Protein AF-A0A0F2Q473-F1 (afdb_monomer_lite)

Radius of gyration: 21.27 Å; chains: 1; bounding box: 41×60×49 Å

pLDDT: mean 86.54, std 8.72, range [54.06, 96.62]

Structure (mmCIF, N/CA/C/O backbone):
data_AF-A0A0F2Q473-F1
#
_entry.id   AF-A0A0F2Q473-F1
#
loop_
_atom_site.group_PDB
_atom_site.id
_atom_site.type_symbol
_atom_site.label_atom_id
_atom_site.label_alt_id
_atom_site.label_comp_id
_atom_site.label_asym_id
_atom_site.label_entity_id
_atom_site.label_seq_id
_atom_site.pdbx_PDB_ins_code
_atom_site.Cartn_x
_atom_site.Cartn_y
_atom_site.Cartn_z
_atom_site.occupancy
_atom_site.B_iso_or_equiv
_atom_site.auth_seq_id
_atom_site.auth_comp_id
_atom_site.auth_asym_id
_atom_site.auth_atom_id
_atom_site.pdbx_PDB_model_num
ATOM 1 N N . MET A 1 1 ? -0.602 38.2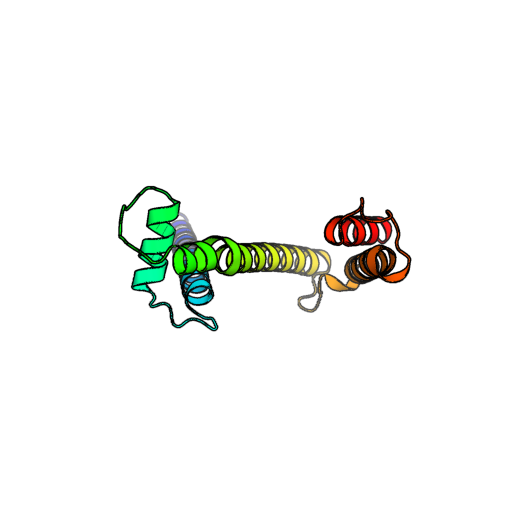31 -24.081 1.00 54.06 1 MET A N 1
ATOM 2 C CA . MET A 1 1 ? -1.476 37.081 -24.407 1.00 54.06 1 MET A CA 1
ATOM 3 C C . MET A 1 1 ? -1.040 35.792 -23.683 1.00 54.06 1 MET A C 1
ATOM 5 O O . MET A 1 1 ? -1.442 34.723 -24.093 1.00 54.06 1 MET A O 1
ATOM 9 N N . THR A 1 2 ? -0.266 35.878 -22.588 1.00 61.22 2 THR A N 1
ATOM 10 C CA . THR A 1 2 ? 0.456 34.746 -21.957 1.00 61.22 2 THR A CA 1
ATOM 11 C C . THR A 1 2 ? 0.042 34.441 -20.508 1.00 61.22 2 THR A C 1
ATOM 13 O O . THR A 1 2 ? 0.282 33.344 -20.010 1.00 61.22 2 THR A O 1
ATOM 16 N N . THR A 1 3 ? -0.607 35.377 -19.813 1.00 61.34 3 THR A N 1
ATOM 17 C CA . THR A 1 3 ? -1.014 35.205 -18.406 1.00 61.34 3 THR A CA 1
ATOM 18 C C . THR A 1 3 ? -2.289 34.368 -18.266 1.00 61.34 3 THR A C 1
ATOM 20 O O . THR A 1 3 ? -2.335 33.462 -17.443 1.00 61.34 3 THR A O 1
ATOM 23 N N . ALA A 1 4 ? -3.280 34.580 -19.139 1.00 61.81 4 ALA A N 1
ATOM 24 C CA . ALA A 1 4 ? -4.577 33.899 -19.073 1.00 61.81 4 ALA A CA 1
ATOM 25 C C . ALA A 1 4 ? -4.533 32.391 -19.423 1.00 61.81 4 ALA A C 1
ATOM 27 O O . ALA A 1 4 ? -5.317 31.613 -18.882 1.00 61.81 4 ALA A O 1
ATOM 28 N N . GLU A 1 5 ? -3.622 31.948 -20.301 1.00 66.19 5 GLU A N 1
ATOM 29 C CA . GLU A 1 5 ? -3.419 30.511 -20.578 1.00 66.19 5 GLU A CA 1
ATOM 30 C C . GLU A 1 5 ? -2.694 29.800 -19.430 1.00 66.19 5 GLU A C 1
ATOM 32 O O . GLU A 1 5 ? -3.065 28.686 -19.057 1.00 66.19 5 GLU A O 1
ATOM 37 N N . THR A 1 6 ? -1.712 30.471 -18.821 1.00 69.25 6 THR A N 1
ATOM 38 C CA . THR A 1 6 ? -0.968 29.951 -17.665 1.00 69.25 6 THR A CA 1
ATOM 39 C C . THR A 1 6 ? -1.883 29.782 -16.445 1.00 69.25 6 THR A C 1
ATOM 41 O O . THR A 1 6 ? -1.812 28.764 -15.750 1.00 69.25 6 THR A O 1
ATOM 44 N N . GLU A 1 7 ? -2.803 30.727 -16.214 1.00 73.31 7 GLU A N 1
ATOM 45 C CA . GLU A 1 7 ? -3.813 30.624 -15.151 1.00 73.31 7 GLU A CA 1
ATOM 46 C C . GLU A 1 7 ? -4.809 29.481 -15.397 1.00 73.31 7 GLU A C 1
ATOM 48 O O . GLU A 1 7 ? -5.119 28.7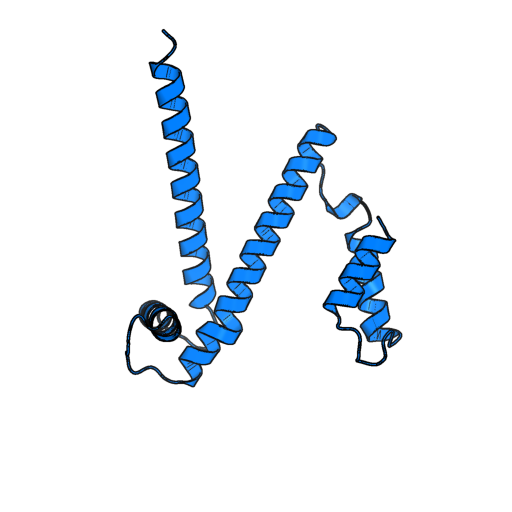30 -14.470 1.00 73.31 7 GLU A O 1
ATOM 53 N N . ARG A 1 8 ? -5.249 29.270 -16.647 1.00 75.31 8 ARG A N 1
ATOM 54 C CA . ARG A 1 8 ? -6.125 28.139 -17.011 1.00 75.31 8 ARG A CA 1
ATOM 55 C C . ARG A 1 8 ? -5.465 26.779 -16.773 1.00 75.31 8 ARG A C 1
ATOM 57 O O . ARG A 1 8 ? -6.116 25.881 -16.239 1.00 75.31 8 ARG A O 1
ATOM 64 N N . GLY A 1 9 ? -4.192 26.628 -17.141 1.00 79.88 9 GLY A N 1
ATOM 65 C CA . GLY A 1 9 ? -3.441 25.387 -16.920 1.00 79.88 9 GLY A CA 1
ATOM 66 C C . GLY A 1 9 ? -3.213 25.091 -15.435 1.00 79.88 9 GLY A C 1
ATOM 67 O O . GLY A 1 9 ? -3.433 23.968 -14.980 1.00 79.88 9 GLY A O 1
ATOM 68 N N . THR A 1 10 ? -2.852 26.117 -14.662 1.00 86.31 10 THR A N 1
ATOM 69 C CA . THR A 1 10 ? -2.632 25.999 -13.210 1.00 86.31 10 THR A CA 1
ATOM 70 C C . THR A 1 10 ? -3.922 25.629 -12.477 1.00 86.31 10 THR A C 1
ATOM 72 O O . THR A 1 10 ? -3.910 24.750 -11.615 1.00 86.31 10 THR A O 1
ATOM 75 N N . PHE A 1 11 ? -5.051 26.234 -12.858 1.00 87.25 11 PHE A N 1
ATOM 76 C CA . PHE A 1 11 ? -6.356 25.915 -12.279 1.00 87.25 11 PHE A CA 1
ATOM 77 C C . PHE A 1 11 ? -6.789 24.472 -12.581 1.00 87.25 11 PHE A C 1
ATOM 79 O O . PHE A 1 11 ? -7.250 23.766 -11.684 1.00 87.25 11 PHE A O 1
ATOM 86 N N . GLY A 1 12 ? -6.586 24.000 -13.817 1.00 91.50 12 GLY A N 1
ATOM 87 C CA . GLY A 1 12 ? -6.890 22.618 -14.202 1.00 91.50 12 GLY A CA 1
ATOM 88 C C . GLY A 1 12 ? -6.063 21.585 -13.431 1.00 91.50 12 GLY A C 1
ATOM 89 O O . GLY A 1 12 ? -6.608 20.593 -12.945 1.00 91.50 12 GLY A O 1
ATOM 90 N N . LEU A 1 13 ? -4.764 21.843 -13.255 1.00 91.38 13 LEU A N 1
ATOM 91 C CA . LEU A 1 13 ? -3.885 20.979 -12.467 1.00 91.38 13 LEU A CA 1
ATOM 92 C C . LEU A 1 13 ? -4.282 20.964 -10.985 1.00 91.38 13 LEU A C 1
ATOM 94 O O . LEU A 1 13 ? -4.388 19.891 -10.393 1.00 91.38 13 LEU A O 1
ATOM 98 N N . ALA A 1 14 ? -4.534 22.133 -10.391 1.00 92.62 14 ALA A N 1
ATOM 99 C CA . ALA A 1 14 ? -4.960 22.232 -8.998 1.00 92.62 14 ALA A CA 1
ATOM 100 C C . ALA A 1 14 ? -6.271 21.468 -8.755 1.00 92.62 14 ALA A C 1
ATOM 102 O O . ALA A 1 14 ? -6.387 20.736 -7.770 1.00 92.62 14 ALA A O 1
ATOM 103 N N . LEU A 1 15 ? -7.231 21.575 -9.676 1.00 95.31 15 LEU A N 1
ATOM 104 C CA . LEU A 1 15 ? -8.491 20.837 -9.615 1.00 95.31 15 LEU A CA 1
ATOM 105 C C . LEU A 1 15 ? -8.275 19.317 -9.702 1.00 95.31 15 LEU A C 1
ATOM 107 O O . LEU A 1 15 ? -8.833 18.583 -8.889 1.00 95.31 15 LEU A O 1
ATOM 111 N N . LEU A 1 16 ? -7.431 18.846 -10.627 1.00 95.50 16 LEU A N 1
ATOM 112 C CA . LEU A 1 16 ? -7.089 17.424 -10.763 1.00 95.50 16 LEU A CA 1
ATOM 113 C C . LEU A 1 16 ? -6.404 16.862 -9.513 1.00 95.50 16 LEU A C 1
ATOM 115 O O . LEU A 1 16 ? -6.782 15.792 -9.038 1.00 95.50 16 LEU A O 1
ATOM 119 N N . LEU A 1 17 ? -5.428 17.585 -8.957 1.00 94.50 17 LEU A N 1
ATOM 120 C CA . LEU A 1 17 ? -4.725 17.174 -7.738 1.00 94.50 17 LEU A CA 1
ATOM 121 C C . LEU A 1 17 ? -5.672 17.126 -6.538 1.00 94.50 17 LEU A C 1
ATOM 123 O O . LEU A 1 17 ? -5.653 16.166 -5.769 1.00 94.50 17 LEU A O 1
ATOM 127 N N . THR A 1 18 ? -6.534 18.133 -6.407 1.00 95.19 18 THR A N 1
ATOM 128 C CA . THR A 1 18 ? -7.525 18.192 -5.327 1.00 95.19 18 THR A CA 1
ATOM 129 C C . THR A 1 18 ? -8.512 17.034 -5.447 1.00 95.19 18 THR A C 1
ATOM 131 O O . THR A 1 18 ? -8.756 16.329 -4.471 1.00 95.19 18 THR A O 1
ATOM 134 N N . PHE A 1 19 ? -9.027 16.777 -6.652 1.00 96.62 19 PHE A N 1
ATOM 135 C CA . PHE A 1 19 ? -9.909 15.644 -6.917 1.00 96.62 19 PHE A CA 1
ATOM 136 C C . PHE A 1 19 ? -9.229 14.302 -6.614 1.00 96.62 19 PHE A C 1
ATOM 138 O O . PHE A 1 19 ? -9.826 13.458 -5.950 1.00 96.62 19 PHE A O 1
ATOM 145 N N . GLY A 1 20 ? -7.974 14.117 -7.032 1.00 95.06 20 GLY A N 1
ATOM 146 C CA . GLY A 1 20 ? -7.202 12.905 -6.753 1.00 95.06 20 GLY A CA 1
ATOM 147 C C . GLY A 1 20 ? -6.992 12.662 -5.257 1.00 95.06 20 GLY A C 1
ATOM 148 O O . GLY A 1 20 ? -7.193 11.544 -4.785 1.00 95.06 20 GLY A O 1
ATOM 149 N N . LEU A 1 21 ? -6.660 13.705 -4.491 1.00 95.06 21 LEU A N 1
ATOM 150 C CA . LEU A 1 21 ? -6.515 13.613 -3.034 1.00 95.06 21 LEU A CA 1
ATOM 151 C C . LEU A 1 21 ? -7.841 13.280 -2.341 1.00 95.06 21 LEU A C 1
ATOM 153 O O . LEU A 1 21 ? -7.867 12.428 -1.452 1.00 95.06 21 LEU A O 1
ATOM 157 N N . VAL A 1 22 ? -8.943 13.903 -2.766 1.00 95.31 22 VAL A N 1
ATOM 158 C CA . VAL A 1 22 ? -10.284 13.608 -2.235 1.00 95.31 22 VAL A CA 1
ATOM 159 C C . VAL A 1 22 ? -10.692 12.171 -2.563 1.00 95.31 22 VAL A C 1
ATOM 161 O O . VAL A 1 22 ? -11.162 11.454 -1.680 1.00 95.31 22 VAL A O 1
ATOM 164 N N . ALA A 1 23 ? -10.468 11.721 -3.798 1.00 95.44 23 ALA A N 1
ATOM 165 C CA . ALA A 1 23 ? -10.755 10.354 -4.218 1.00 95.44 23 ALA A CA 1
ATOM 166 C C . ALA A 1 23 ? -9.919 9.330 -3.433 1.00 95.44 23 ALA A C 1
ATOM 168 O O . ALA A 1 23 ? -10.456 8.311 -3.003 1.00 95.44 23 ALA A O 1
ATOM 169 N N . LEU A 1 24 ? -8.636 9.616 -3.186 1.00 94.25 24 LEU A N 1
ATOM 170 C CA . LEU A 1 24 ? -7.763 8.765 -2.376 1.00 94.25 24 LEU A CA 1
ATOM 171 C C . LEU A 1 24 ? -8.241 8.685 -0.920 1.00 94.25 24 LEU A C 1
ATOM 173 O O . LEU A 1 24 ? -8.347 7.589 -0.370 1.00 94.25 24 LEU A O 1
ATOM 177 N N . ALA A 1 25 ? -8.570 9.822 -0.303 1.00 91.38 25 ALA A N 1
ATOM 178 C CA . ALA A 1 25 ? -9.093 9.861 1.062 1.00 91.38 25 ALA A CA 1
ATOM 179 C C . ALA A 1 25 ? -10.420 9.094 1.183 1.00 91.38 25 ALA A C 1
ATOM 181 O O . ALA A 1 25 ? -10.605 8.310 2.117 1.00 91.38 25 ALA A O 1
ATOM 182 N N . PHE A 1 26 ? -11.317 9.263 0.208 1.00 91.31 26 PHE A N 1
ATOM 183 C CA . PHE A 1 26 ? -12.572 8.522 0.138 1.00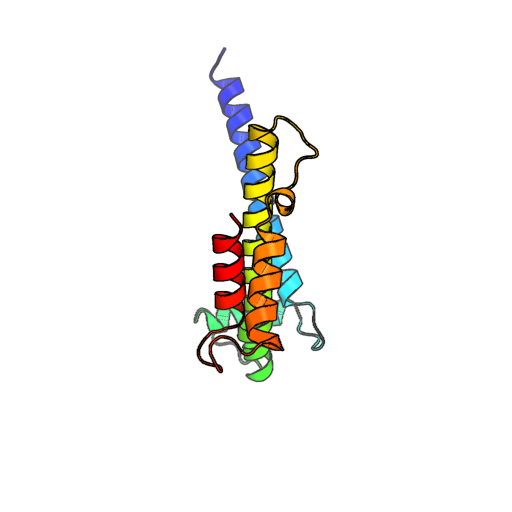 91.31 26 PHE A CA 1
ATOM 184 C C . PHE A 1 26 ? -12.337 7.015 -0.031 1.00 91.31 26 PHE A C 1
ATOM 186 O O . PHE A 1 26 ? -12.935 6.220 0.690 1.00 91.31 26 PHE A O 1
ATOM 193 N N . ALA A 1 27 ? -11.422 6.611 -0.916 1.00 92.50 27 ALA A N 1
ATOM 194 C CA . ALA A 1 27 ? -11.067 5.208 -1.112 1.00 92.50 27 ALA A CA 1
ATOM 195 C C . ALA A 1 27 ? -10.509 4.570 0.171 1.00 92.50 27 ALA A C 1
ATOM 197 O O . ALA A 1 27 ? -10.899 3.454 0.508 1.00 92.50 27 ALA A O 1
ATOM 198 N N . ILE A 1 28 ? -9.661 5.284 0.921 1.00 91.12 28 ILE A N 1
ATOM 199 C CA . ILE A 1 28 ? -9.152 4.820 2.221 1.00 91.12 28 ILE A CA 1
ATOM 200 C C . ILE A 1 28 ? -10.299 4.672 3.228 1.00 91.12 28 ILE A C 1
ATOM 202 O O . ILE A 1 28 ? -10.381 3.644 3.895 1.00 91.12 28 ILE A O 1
ATOM 206 N N . ALA A 1 29 ? -11.207 5.648 3.322 1.00 86.94 29 ALA A N 1
ATOM 207 C CA . ALA A 1 29 ? -12.356 5.586 4.232 1.00 86.94 29 ALA A CA 1
ATOM 208 C C . ALA A 1 29 ? -13.309 4.419 3.909 1.00 86.94 29 ALA A C 1
ATOM 210 O O . ALA A 1 29 ? -13.810 3.741 4.805 1.00 86.94 29 ALA A O 1
ATOM 211 N N . VAL A 1 30 ? -13.539 4.146 2.624 1.00 88.31 30 VAL A N 1
ATOM 212 C CA . VAL A 1 30 ? -14.345 3.000 2.186 1.00 88.31 30 VAL A CA 1
ATOM 213 C C . VAL A 1 30 ? -13.613 1.685 2.465 1.00 88.31 30 VAL A C 1
ATOM 215 O O . VAL A 1 30 ? -14.210 0.756 3.012 1.00 88.31 30 VAL A O 1
ATOM 218 N N . ALA A 1 31 ? -12.313 1.609 2.169 1.00 87.62 31 ALA A N 1
ATOM 219 C CA . ALA A 1 31 ? -11.496 0.428 2.439 1.00 87.62 31 ALA A CA 1
ATOM 220 C C . ALA A 1 31 ? -11.441 0.077 3.936 1.00 87.62 31 ALA A C 1
ATOM 222 O O . ALA A 1 31 ? -11.353 -1.099 4.284 1.00 87.62 31 ALA A O 1
ATOM 223 N N . THR A 1 32 ? -11.524 1.069 4.828 1.00 86.38 32 THR A N 1
ATOM 224 C CA . THR A 1 32 ? -11.570 0.837 6.279 1.00 86.38 32 THR A CA 1
ATOM 225 C C . THR A 1 32 ? -12.957 0.467 6.805 1.00 86.38 32 THR A C 1
ATOM 227 O O . THR A 1 32 ? -13.064 -0.192 7.842 1.00 86.38 32 THR A O 1
ATOM 230 N N . ALA A 1 33 ? -14.028 0.812 6.092 1.00 82.88 33 ALA A N 1
ATOM 231 C CA . ALA A 1 33 ? -15.391 0.427 6.457 1.00 82.88 33 ALA A CA 1
ATOM 232 C C . ALA A 1 33 ? -15.758 -1.002 6.032 1.00 82.88 33 ALA A C 1
ATOM 234 O O . ALA A 1 33 ? -16.493 -1.686 6.746 1.00 82.88 33 ALA A O 1
ATOM 235 N N . ILE A 1 34 ? -15.213 -1.485 4.916 1.00 82.06 34 ILE A N 1
ATOM 236 C CA . ILE A 1 34 ? -15.518 -2.819 4.383 1.00 82.06 34 ILE A CA 1
ATOM 237 C C . ILE A 1 34 ? -14.739 -3.904 5.153 1.00 82.06 34 ILE A C 1
ATOM 239 O O . ILE A 1 34 ? -13.515 -3.854 5.262 1.00 82.06 34 ILE A O 1
ATOM 243 N N . GLY A 1 35 ? -15.439 -4.916 5.674 1.00 75.88 35 GLY A N 1
ATOM 244 C CA . GLY A 1 35 ? -14.848 -6.115 6.282 1.00 75.88 35 GLY A CA 1
AT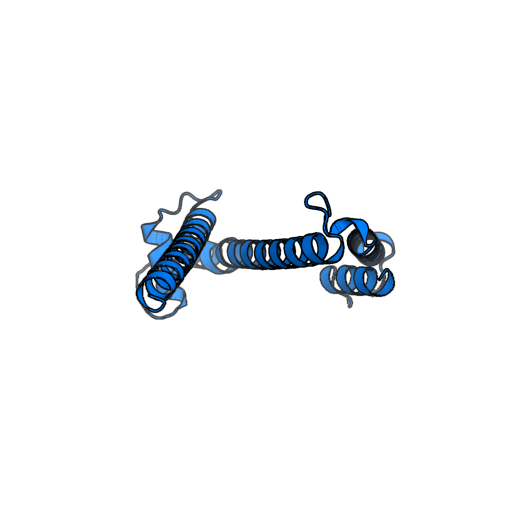OM 245 C C . GLY A 1 35 ? -15.889 -6.999 6.981 1.00 75.88 35 GLY A C 1
ATOM 246 O O . GLY A 1 35 ? -17.064 -6.650 6.995 1.00 75.88 35 GLY A O 1
ATOM 247 N N . ASP A 1 36 ? -15.449 -8.112 7.584 1.00 68.19 36 ASP A N 1
ATOM 248 C CA . ASP A 1 36 ? -16.334 -9.119 8.217 1.00 68.19 36 ASP A CA 1
ATOM 249 C C . ASP A 1 36 ? -17.233 -8.555 9.328 1.00 68.19 36 ASP A C 1
ATOM 251 O O . ASP A 1 36 ? -18.361 -8.997 9.516 1.00 68.19 36 ASP A O 1
ATOM 255 N N . TYR A 1 37 ? -16.749 -7.544 10.052 1.00 70.12 37 TYR A N 1
ATOM 256 C CA . TYR A 1 37 ? -17.565 -6.775 10.987 1.00 70.12 37 TYR A CA 1
ATOM 257 C C . TYR A 1 37 ? -18.214 -5.597 10.259 1.00 70.12 37 TYR A C 1
ATOM 259 O O . TYR A 1 37 ? -17.505 -4.738 9.718 1.00 70.12 37 TYR A O 1
ATOM 267 N N . SER A 1 38 ? -19.547 -5.528 10.283 1.00 68.62 38 SER A N 1
ATOM 268 C CA . SER A 1 38 ? -20.317 -4.403 9.749 1.00 68.62 38 SER A CA 1
ATOM 269 C C . SER A 1 38 ? -20.156 -3.172 10.648 1.00 68.62 38 SER A C 1
ATOM 271 O O . SER A 1 38 ? -20.993 -2.885 11.502 1.00 68.62 38 SER A O 1
ATOM 273 N N . ILE A 1 39 ? -19.049 -2.456 10.476 1.00 75.12 39 ILE A N 1
ATOM 274 C CA . ILE A 1 39 ? -18.764 -1.203 11.176 1.00 75.12 39 ILE A CA 1
ATOM 275 C C . ILE A 1 39 ? -19.246 -0.065 10.273 1.00 75.12 39 ILE A C 1
ATOM 277 O O . ILE A 1 39 ? -18.774 0.084 9.146 1.00 75.12 39 ILE A O 1
ATOM 281 N N . GLY A 1 40 ? -20.207 0.730 10.745 1.00 77.44 40 GLY A N 1
ATOM 282 C CA . GLY A 1 40 ? -20.704 1.881 9.991 1.00 77.44 40 GLY A CA 1
ATOM 283 C C . GLY A 1 40 ? -19.613 2.935 9.765 1.00 77.44 40 GLY A C 1
ATOM 284 O O . GLY A 1 40 ? -18.735 3.117 10.607 1.00 77.44 40 GLY A O 1
ATOM 285 N N . LEU A 1 41 ? -19.693 3.682 8.656 1.00 76.12 41 LEU A N 1
ATOM 286 C CA . LEU A 1 41 ? -18.736 4.755 8.322 1.00 76.12 41 LEU A CA 1
ATOM 287 C C . LEU A 1 41 ? -18.586 5.797 9.445 1.00 76.12 41 LEU A C 1
ATOM 289 O O . LEU A 1 41 ? -17.489 6.298 9.677 1.00 76.12 41 LEU A O 1
ATOM 293 N N . GLY A 1 42 ? -19.668 6.083 10.179 1.00 78.38 42 GLY A N 1
ATOM 294 C CA . GLY A 1 42 ? -19.629 6.963 11.350 1.00 78.38 42 GLY A CA 1
ATOM 295 C C . GLY A 1 42 ? -18.757 6.412 12.481 1.00 78.38 42 GLY A C 1
ATOM 296 O O . GLY A 1 42 ? -17.952 7.144 13.048 1.00 78.38 42 GLY A O 1
ATOM 297 N N . THR A 1 43 ? -18.844 5.110 12.761 1.00 80.06 43 THR A N 1
ATOM 298 C CA . THR A 1 43 ? -18.017 4.442 13.776 1.00 80.06 43 THR A CA 1
ATOM 299 C C . THR A 1 43 ? -16.555 4.362 13.347 1.00 80.06 43 THR A C 1
ATOM 301 O O . THR A 1 43 ? -15.674 4.548 14.177 1.00 80.06 43 THR A O 1
ATOM 304 N N . VAL A 1 44 ? -16.273 4.162 12.053 1.00 79.88 44 VAL A N 1
ATOM 305 C CA . VAL A 1 44 ? -14.900 4.226 11.518 1.00 79.88 44 VAL A CA 1
ATOM 306 C C . VAL A 1 44 ? -14.305 5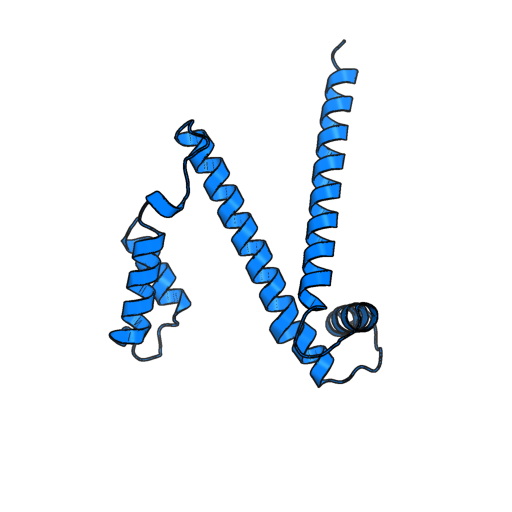.617 11.714 1.00 79.88 44 VAL A C 1
ATOM 308 O O . VAL A 1 44 ? -13.179 5.730 12.193 1.00 79.88 44 VAL A O 1
ATOM 311 N N . PHE A 1 45 ? -15.060 6.672 11.392 1.00 82.31 45 PHE A N 1
ATOM 312 C CA . PHE A 1 45 ? -14.614 8.048 11.608 1.00 82.31 45 PHE A CA 1
ATOM 313 C C . PHE A 1 45 ? -14.300 8.295 13.086 1.00 82.31 45 PHE A C 1
ATOM 315 O O . PHE A 1 45 ? -13.196 8.728 13.403 1.00 82.31 45 PHE A O 1
ATOM 322 N N . LEU A 1 46 ? -15.215 7.922 13.985 1.00 83.00 46 LEU A N 1
ATOM 323 C CA . LEU A 1 46 ? -15.015 8.053 15.428 1.00 83.00 46 LEU A CA 1
ATOM 324 C C . LEU A 1 46 ? -13.836 7.209 15.939 1.00 83.00 46 LEU A C 1
ATOM 326 O O . LEU A 1 46 ? -13.092 7.665 16.799 1.00 83.00 46 LEU A O 1
ATOM 330 N N . ALA A 1 47 ? -13.618 6.002 15.410 1.00 83.69 47 ALA A N 1
ATOM 331 C CA . ALA A 1 47 ? -12.502 5.141 15.802 1.00 83.69 47 ALA A CA 1
ATOM 332 C C . ALA A 1 47 ? -11.148 5.721 15.363 1.00 83.69 47 ALA A C 1
ATOM 334 O O . ALA A 1 47 ? -10.168 5.668 16.116 1.00 83.69 47 ALA A O 1
ATOM 335 N N . VAL A 1 48 ? -11.093 6.313 14.167 1.00 84.25 48 VAL A N 1
ATOM 336 C CA . VAL A 1 48 ? -9.905 7.017 13.671 1.00 84.25 48 VAL A CA 1
ATOM 337 C C . VAL A 1 48 ? -9.656 8.283 14.492 1.00 84.25 48 VAL A C 1
ATOM 339 O O . VAL A 1 48 ? -8.542 8.461 14.979 1.00 84.25 48 VAL A O 1
ATOM 342 N N . THR A 1 49 ? -10.668 9.128 14.720 1.00 85.00 49 THR A N 1
ATOM 343 C CA . THR A 1 49 ? -10.487 10.361 15.505 1.00 85.00 49 THR A CA 1
ATOM 344 C C . THR A 1 49 ? -10.162 10.085 16.971 1.00 85.00 49 THR A C 1
ATOM 346 O O . THR A 1 49 ? -9.367 10.819 17.556 1.00 85.00 49 THR A O 1
ATOM 349 N N . ASN A 1 50 ? -10.703 9.013 17.554 1.00 85.25 50 ASN A N 1
ATOM 350 C CA . ASN A 1 50 ? -10.378 8.586 18.913 1.00 85.25 50 ASN A CA 1
ATOM 351 C C . ASN A 1 50 ? -8.932 8.079 19.016 1.00 85.25 50 ASN A C 1
ATOM 353 O O . ASN A 1 50 ? -8.188 8.519 19.886 1.00 85.25 50 ASN A O 1
ATOM 357 N N . GLY A 1 51 ? -8.467 7.271 18.055 1.00 81.00 51 GLY A N 1
ATOM 358 C CA . GLY A 1 51 ? -7.051 6.876 18.016 1.00 81.00 51 GLY A CA 1
ATOM 359 C C . GLY A 1 51 ? -6.076 8.037 17.762 1.00 81.00 51 GLY A C 1
ATOM 360 O O . GLY A 1 51 ? -4.933 7.970 18.201 1.00 81.00 51 GLY A O 1
ATOM 361 N N . LEU A 1 52 ? -6.526 9.121 17.118 1.00 83.38 52 LEU A N 1
ATOM 362 C CA . LEU A 1 52 ? -5.766 10.374 16.979 1.00 83.38 52 LEU A CA 1
ATOM 363 C C . LEU A 1 52 ? -5.863 11.295 18.213 1.00 83.38 52 LEU A C 1
ATOM 365 O O . LEU A 1 52 ? -5.240 12.355 18.224 1.00 83.38 52 LEU A O 1
ATOM 369 N N . GLY A 1 53 ? -6.650 10.934 19.233 1.00 81.62 53 GLY A N 1
ATOM 370 C CA . GLY A 1 53 ? -6.861 11.746 20.438 1.00 81.62 53 GLY A CA 1
ATOM 371 C C . GLY A 1 53 ? -7.754 12.978 20.238 1.00 81.62 53 GLY A C 1
ATOM 372 O O . GLY A 1 53 ? -7.804 13.847 21.104 1.00 81.62 53 GLY A O 1
ATOM 373 N N . LEU A 1 54 ? -8.464 13.074 19.110 1.00 79.00 54 LEU A N 1
ATOM 374 C CA . LEU A 1 54 ? -9.341 14.203 18.769 1.00 79.00 54 LEU A CA 1
ATOM 375 C C . LEU A 1 54 ? -10.759 14.051 19.341 1.00 79.00 54 LEU A C 1
ATOM 377 O O . LEU A 1 54 ? -11.519 15.017 19.389 1.00 79.00 54 LEU A O 1
ATOM 381 N N . THR A 1 55 ? -11.165 12.838 19.719 1.00 79.38 55 THR A N 1
ATOM 382 C CA . THR A 1 55 ? -12.516 12.549 20.222 1.00 79.38 55 THR A CA 1
ATOM 383 C C . THR A 1 55 ? -12.459 11.459 21.289 1.00 79.38 55 THR A C 1
ATOM 385 O O . THR A 1 55 ? -11.706 10.510 21.144 1.00 79.38 55 THR A O 1
ATOM 388 N N . GLY A 1 56 ? -13.275 11.560 22.340 1.00 76.38 56 GLY A N 1
ATOM 389 C CA . GLY A 1 56 ? -13.383 10.548 23.402 1.00 76.38 56 GLY A CA 1
ATOM 390 C C . GLY A 1 56 ? -14.661 9.712 23.317 1.00 76.38 56 GLY A C 1
ATOM 391 O O . GLY A 1 56 ? -15.281 9.454 24.341 1.00 76.38 56 GLY A O 1
ATOM 392 N N . ALA A 1 57 ? -15.122 9.378 22.108 1.00 78.06 57 ALA A N 1
ATOM 393 C CA . ALA A 1 57 ? -16.363 8.623 21.936 1.00 78.06 57 ALA A CA 1
ATOM 394 C C . ALA A 1 57 ? -16.216 7.195 22.487 1.00 78.06 57 ALA A C 1
ATOM 396 O O . ALA A 1 57 ? -15.214 6.533 22.216 1.00 78.06 57 ALA A O 1
ATOM 397 N N . GLU A 1 58 ? -17.217 6.710 23.224 1.00 77.81 58 GLU A N 1
ATOM 398 C CA . GLU A 1 58 ? -17.249 5.324 23.697 1.00 77.81 58 GLU A CA 1
ATOM 399 C C . GLU A 1 58 ? -17.529 4.384 22.519 1.00 77.81 58 GLU A C 1
ATOM 401 O O . GLU A 1 58 ? -18.626 4.353 21.963 1.00 77.81 58 GLU A O 1
ATOM 406 N N . ILE A 1 59 ? -16.505 3.638 22.110 1.00 81.19 59 ILE A N 1
ATOM 407 C CA . ILE A 1 59 ? -16.559 2.643 21.035 1.00 81.19 59 ILE A CA 1
ATOM 408 C C . ILE A 1 59 ? -16.005 1.339 21.606 1.00 81.19 59 ILE A C 1
ATOM 410 O O . ILE A 1 59 ? -15.158 1.355 22.502 1.00 81.19 59 ILE A O 1
ATOM 414 N N . SER A 1 60 ? -16.457 0.200 21.083 1.00 84.00 60 SER A N 1
ATOM 415 C CA . SER A 1 60 ? -15.895 -1.096 21.458 1.00 84.00 60 SER A CA 1
ATOM 416 C C . SER A 1 60 ? -14.371 -1.119 21.227 1.00 84.00 60 SER A C 1
ATOM 418 O O . SER A 1 60 ? -13.922 -0.835 20.110 1.00 84.00 60 SER A O 1
ATOM 420 N N . PRO A 1 61 ? -13.556 -1.521 22.225 1.00 82.88 61 PRO A N 1
ATOM 421 C CA . PRO A 1 61 ? -12.102 -1.633 22.068 1.00 82.88 61 PRO A CA 1
ATOM 422 C C . PRO A 1 61 ? -11.688 -2.566 20.921 1.00 82.88 61 PRO A C 1
ATOM 424 O O . PRO A 1 61 ? -10.655 -2.366 20.280 1.00 82.88 61 PRO A O 1
ATOM 427 N N . ILE A 1 62 ? -12.516 -3.578 20.634 1.00 85.38 62 ILE A N 1
ATOM 428 C CA . ILE A 1 62 ? -12.301 -4.518 19.529 1.00 85.38 62 ILE A CA 1
ATOM 429 C C . ILE A 1 62 ? -12.462 -3.795 18.190 1.00 85.38 62 ILE A C 1
ATOM 431 O O . ILE A 1 62 ? -11.594 -3.912 17.329 1.00 85.38 62 ILE A O 1
ATOM 435 N N . GLU A 1 63 ? -13.528 -3.012 18.019 1.00 84.44 63 GLU A N 1
ATOM 436 C CA . GLU A 1 63 ? -13.771 -2.253 16.786 1.00 84.44 63 GLU A CA 1
ATOM 437 C C . GLU A 1 63 ? -12.669 -1.221 16.543 1.00 84.44 63 GLU A C 1
ATOM 439 O O . GLU A 1 63 ? -12.149 -1.129 15.429 1.00 84.44 63 GLU A O 1
ATOM 444 N N . GLN A 1 64 ? -12.249 -0.505 17.590 1.00 86.31 64 GLN A N 1
ATOM 445 C CA . GLN A 1 64 ? -11.159 0.465 17.495 1.00 86.31 64 GLN A CA 1
ATOM 446 C C . GLN A 1 64 ? -9.845 -0.201 17.063 1.00 86.31 64 GLN A C 1
ATOM 448 O O . GLN A 1 64 ? -9.172 0.292 16.153 1.00 86.31 64 GLN A O 1
ATOM 453 N N . SER A 1 65 ? -9.506 -1.350 17.659 1.00 86.88 65 SER A N 1
ATOM 454 C CA . SER A 1 65 ? -8.309 -2.114 17.295 1.00 86.88 65 SER A CA 1
ATOM 455 C C . SER A 1 65 ? -8.381 -2.660 15.867 1.00 86.88 65 SER A C 1
ATOM 457 O O . SER A 1 65 ? -7.403 -2.563 15.127 1.00 86.88 65 SER A O 1
ATOM 459 N N . VAL A 1 66 ? -9.533 -3.182 15.436 1.00 88.69 66 VAL A N 1
ATOM 460 C CA . VAL A 1 66 ? -9.730 -3.678 14.063 1.00 88.69 66 VAL A CA 1
ATOM 461 C C . VAL A 1 66 ? -9.555 -2.550 13.045 1.00 88.69 66 VAL A C 1
ATOM 463 O O . VAL A 1 66 ? -8.869 -2.736 12.036 1.00 88.69 66 VAL A O 1
ATOM 466 N N . VAL A 1 67 ? -10.133 -1.374 13.303 1.00 89.19 67 VAL A N 1
ATOM 467 C CA . VAL A 1 67 ? -9.998 -0.217 12.410 1.00 89.19 67 VAL A CA 1
ATOM 468 C C . VAL A 1 67 ? -8.535 0.216 12.306 1.00 89.19 67 VAL A C 1
ATOM 470 O O . VAL A 1 67 ? -8.042 0.350 11.190 1.00 89.19 67 VAL A O 1
ATOM 473 N N . TRP A 1 68 ? -7.816 0.367 13.420 1.00 89.31 68 TRP A N 1
ATOM 474 C CA . TRP A 1 68 ? -6.430 0.853 13.412 1.00 89.31 68 TRP A CA 1
ATOM 475 C C . TRP A 1 68 ? -5.398 -0.186 12.967 1.00 89.31 68 TRP A C 1
ATOM 477 O O . TRP A 1 68 ? -4.637 0.051 12.025 1.00 89.31 68 TRP A O 1
ATOM 487 N N . ASN A 1 69 ? -5.365 -1.339 13.633 1.00 89.62 69 ASN A N 1
ATOM 488 C CA . ASN A 1 69 ? -4.285 -2.313 13.478 1.00 89.62 69 ASN A CA 1
ATOM 489 C C . ASN A 1 69 ? -4.432 -3.164 12.215 1.00 89.62 69 ASN A C 1
ATOM 491 O O . ASN A 1 69 ? -3.431 -3.617 11.664 1.00 89.62 69 ASN A O 1
ATOM 495 N N . LEU A 1 70 ? -5.662 -3.377 11.736 1.00 88.75 70 LEU A N 1
ATOM 496 C CA . LEU A 1 70 ? -5.912 -4.215 10.564 1.00 88.75 70 LEU A CA 1
ATOM 497 C C . LEU A 1 70 ? -6.295 -3.383 9.347 1.00 88.75 70 LEU A C 1
ATOM 499 O O . LEU A 1 70 ? -5.608 -3.432 8.326 1.00 88.75 70 LEU A O 1
ATOM 503 N N . ARG A 1 71 ? -7.399 -2.635 9.423 1.00 90.50 71 ARG A N 1
ATOM 504 C CA . ARG A 1 71 ? -8.008 -2.054 8.221 1.00 90.50 71 ARG A CA 1
ATOM 505 C C . ARG A 1 71 ? -7.273 -0.813 7.728 1.00 90.50 71 ARG A C 1
ATOM 507 O O . ARG A 1 71 ? -6.932 -0.746 6.549 1.00 90.50 71 ARG A O 1
ATOM 514 N N . LEU A 1 72 ? -6.987 0.136 8.617 1.00 90.44 72 LEU A N 1
ATOM 515 C CA . LEU A 1 72 ? -6.286 1.374 8.278 1.00 90.44 72 LEU A CA 1
ATOM 516 C C . LEU A 1 72 ? -4.853 1.080 7.838 1.00 90.44 72 LEU A C 1
ATOM 518 O O . LEU A 1 72 ? -4.446 1.528 6.771 1.00 90.44 72 LEU A O 1
ATOM 522 N N . SER A 1 73 ? -4.130 0.254 8.599 1.00 92.31 73 SER A N 1
ATOM 523 C CA . SER A 1 73 ? -2.786 -0.206 8.228 1.00 92.31 73 SER A CA 1
ATOM 524 C C . SER A 1 73 ? -2.751 -0.815 6.816 1.00 92.31 73 SER A C 1
ATOM 526 O O . SER A 1 73 ? -1.963 -0.387 5.970 1.00 92.31 73 SER A O 1
ATOM 528 N N . ARG A 1 74 ? -3.676 -1.734 6.495 1.00 92.12 74 ARG A N 1
ATOM 529 C CA . ARG A 1 74 ? -3.774 -2.335 5.151 1.00 92.12 74 ARG A CA 1
ATOM 530 C C . ARG A 1 74 ? -4.117 -1.322 4.059 1.00 92.12 74 ARG A C 1
ATOM 532 O O . ARG A 1 74 ? -3.517 -1.381 2.988 1.00 92.12 74 ARG A O 1
ATOM 539 N N . ALA A 1 75 ? -5.063 -0.417 4.309 1.00 93.88 75 ALA A N 1
ATOM 540 C CA . ALA A 1 75 ? -5.455 0.607 3.340 1.00 93.88 75 ALA A CA 1
ATOM 541 C C . ALA A 1 75 ? -4.283 1.545 3.007 1.00 93.88 75 ALA A C 1
ATOM 543 O O . ALA A 1 75 ? -4.049 1.850 1.837 1.00 93.88 75 ALA A O 1
ATOM 544 N N . LEU A 1 76 ? -3.501 1.939 4.017 1.00 94.38 76 LEU A N 1
ATOM 545 C CA . LEU A 1 76 ? -2.310 2.770 3.837 1.00 94.38 76 LEU A CA 1
ATOM 546 C C . LEU A 1 76 ? -1.217 2.042 3.049 1.00 94.38 76 LEU A C 1
ATOM 548 O O . LEU A 1 76 ? -0.664 2.613 2.110 1.00 94.38 76 LEU A O 1
ATOM 552 N N . VAL A 1 77 ? -0.938 0.774 3.370 1.00 94.69 77 VAL A N 1
ATOM 553 C CA . VAL A 1 77 ? 0.032 -0.031 2.608 1.00 94.69 77 VAL A CA 1
ATOM 554 C C . VAL A 1 77 ? -0.401 -0.173 1.145 1.00 94.69 77 VAL A C 1
ATOM 556 O O . VAL A 1 77 ? 0.428 -0.005 0.254 1.00 94.69 77 VAL A O 1
ATOM 559 N N . ALA A 1 78 ? -1.688 -0.415 0.875 1.00 94.62 78 ALA A N 1
ATOM 560 C CA . ALA A 1 78 ? -2.212 -0.503 -0.489 1.00 94.62 78 ALA A CA 1
ATOM 561 C C . ALA A 1 78 ? -2.077 0.825 -1.256 1.00 94.62 78 ALA A C 1
ATOM 563 O O . ALA A 1 78 ? -1.650 0.822 -2.412 1.00 94.62 78 ALA A O 1
ATOM 564 N N . ALA A 1 79 ? -2.383 1.956 -0.611 1.00 95.94 79 ALA A N 1
ATOM 565 C CA . ALA A 1 79 ? -2.230 3.284 -1.203 1.00 95.94 79 ALA A CA 1
ATOM 566 C C . ALA A 1 79 ? -0.765 3.590 -1.556 1.00 95.94 79 ALA A C 1
ATOM 568 O O . ALA A 1 79 ? -0.472 4.025 -2.671 1.00 95.94 79 ALA A O 1
ATOM 569 N N . LEU A 1 80 ? 0.163 3.313 -0.635 1.00 95.81 80 LEU A N 1
ATOM 570 C CA . LEU A 1 80 ? 1.597 3.527 -0.847 1.00 95.81 80 LEU A CA 1
ATOM 571 C C . LEU A 1 80 ? 2.161 2.608 -1.938 1.00 95.81 80 LEU A C 1
ATOM 573 O O . LEU A 1 80 ? 2.907 3.070 -2.803 1.00 95.81 80 LEU A O 1
ATOM 577 N N . ALA A 1 81 ? 1.779 1.329 -1.937 1.00 93.94 81 ALA A N 1
ATOM 578 C CA . ALA A 1 81 ? 2.191 0.379 -2.967 1.00 93.94 81 ALA A CA 1
ATOM 579 C C . ALA A 1 81 ? 1.676 0.791 -4.357 1.00 93.94 81 ALA A C 1
ATOM 581 O O . ALA A 1 81 ? 2.444 0.799 -5.320 1.00 93.94 81 ALA A O 1
ATOM 582 N N . GLY A 1 82 ? 0.405 1.195 -4.460 1.00 93.69 82 GLY A N 1
ATOM 583 C CA . GLY A 1 82 ? -0.187 1.689 -5.704 1.00 93.69 82 GLY A CA 1
ATOM 584 C C . GLY A 1 82 ? 0.494 2.959 -6.221 1.00 93.69 82 GLY A C 1
ATOM 585 O O . GLY A 1 82 ? 0.814 3.042 -7.407 1.00 93.69 82 GLY A O 1
ATOM 586 N N . ALA A 1 83 ? 0.794 3.914 -5.336 1.00 94.31 83 ALA A N 1
ATOM 587 C CA . ALA A 1 83 ? 1.533 5.124 -5.694 1.00 94.31 83 ALA A CA 1
ATOM 588 C C . ALA A 1 83 ? 2.939 4.797 -6.225 1.00 94.31 83 ALA A C 1
ATOM 590 O O . ALA A 1 83 ? 3.331 5.299 -7.279 1.00 94.31 83 ALA A O 1
ATOM 591 N N . GLY A 1 84 ? 3.672 3.908 -5.547 1.00 92.81 84 GLY A N 1
ATOM 592 C CA . GLY A 1 84 ? 4.997 3.463 -5.988 1.00 92.81 84 GLY A CA 1
ATOM 593 C C . GLY A 1 84 ? 4.972 2.784 -7.361 1.00 92.81 84 GLY A C 1
ATOM 594 O O . GLY A 1 84 ? 5.781 3.119 -8.228 1.00 92.81 84 GLY A O 1
ATOM 595 N N . LEU A 1 85 ? 4.009 1.885 -7.592 1.00 90.94 85 LEU A N 1
ATOM 596 C CA . LEU A 1 85 ? 3.822 1.226 -8.890 1.00 90.94 85 LEU A CA 1
ATOM 597 C C . LEU A 1 85 ? 3.454 2.223 -9.995 1.00 90.94 85 LEU A C 1
ATOM 599 O O . LEU A 1 85 ? 4.009 2.143 -11.090 1.00 90.94 85 LEU A O 1
ATOM 603 N N . SER A 1 86 ? 2.575 3.188 -9.707 1.00 92.00 86 SER A N 1
ATOM 604 C CA . SER A 1 86 ? 2.187 4.226 -10.667 1.00 92.00 86 SER A CA 1
ATOM 605 C C . SER A 1 86 ? 3.369 5.115 -11.059 1.00 92.00 86 SER A C 1
ATOM 607 O O . SER A 1 86 ? 3.527 5.427 -12.239 1.00 92.00 86 SER A O 1
ATOM 609 N N . ILE A 1 87 ? 4.209 5.509 -10.095 1.00 93.56 87 ILE A N 1
ATOM 610 C CA . ILE A 1 87 ? 5.416 6.306 -10.356 1.00 93.56 87 ILE A CA 1
ATOM 611 C C . ILE A 1 87 ? 6.406 5.499 -11.199 1.00 93.56 87 ILE A C 1
ATOM 613 O O . ILE A 1 87 ? 6.891 5.993 -12.216 1.00 93.56 87 ILE A O 1
ATOM 617 N N . CYS A 1 88 ? 6.677 4.248 -10.819 1.00 90.50 88 CYS A N 1
ATOM 618 C CA . CYS A 1 88 ? 7.593 3.383 -11.559 1.00 90.50 88 CYS A CA 1
ATOM 619 C C . CYS A 1 88 ? 7.116 3.147 -13.004 1.00 90.50 88 CYS A C 1
ATOM 621 O O . CYS A 1 88 ? 7.903 3.272 -13.942 1.00 90.50 88 CYS A O 1
ATOM 623 N N . GLY A 1 89 ? 5.815 2.896 -13.196 1.00 90.25 89 GLY A N 1
ATOM 624 C CA . GLY A 1 89 ? 5.205 2.766 -14.520 1.00 90.25 89 GLY A CA 1
ATOM 625 C C . GLY A 1 89 ? 5.377 4.026 -15.369 1.00 90.25 89 GLY A C 1
ATOM 626 O O . GLY A 1 89 ? 5.862 3.936 -16.493 1.00 90.25 89 GLY A O 1
ATOM 627 N N . ALA A 1 90 ? 5.077 5.207 -14.817 1.00 92.44 90 ALA A N 1
ATOM 628 C CA . ALA A 1 90 ? 5.246 6.477 -15.527 1.00 92.44 90 ALA A CA 1
ATOM 629 C C . ALA A 1 90 ? 6.709 6.735 -15.936 1.00 92.44 90 ALA A C 1
ATOM 631 O O . ALA A 1 90 ? 6.973 7.159 -17.063 1.00 92.44 90 ALA A O 1
ATOM 632 N N . ILE A 1 91 ? 7.667 6.437 -15.048 1.00 92.25 91 ILE A N 1
ATOM 633 C CA . ILE A 1 91 ? 9.102 6.562 -15.339 1.00 92.25 91 ILE A CA 1
ATOM 634 C C . ILE A 1 91 ? 9.497 5.628 -16.488 1.00 92.25 91 ILE A C 1
ATOM 636 O O . ILE A 1 91 ? 10.134 6.071 -17.444 1.00 92.25 91 ILE A O 1
ATOM 640 N N . LEU A 1 92 ? 9.105 4.353 -16.440 1.00 90.19 92 LEU A N 1
ATOM 641 C CA . LEU A 1 92 ? 9.481 3.388 -17.476 1.00 90.19 92 LEU A CA 1
ATOM 642 C C . LEU A 1 92 ? 8.831 3.675 -18.822 1.00 90.19 92 LEU A C 1
ATOM 644 O O . LEU A 1 92 ? 9.509 3.595 -19.846 1.00 90.19 92 LEU A O 1
ATOM 648 N N . GLN A 1 93 ? 7.560 4.071 -18.828 1.00 92.94 93 GLN A N 1
ATOM 649 C CA . GLN A 1 93 ? 6.874 4.494 -20.046 1.00 92.94 93 GLN A CA 1
ATOM 650 C C . GLN A 1 93 ? 7.578 5.696 -20.691 1.00 92.94 93 GLN A C 1
ATOM 652 O O . GLN A 1 93 ? 7.720 5.729 -21.914 1.00 92.94 93 GLN A O 1
ATOM 657 N N . ALA A 1 94 ? 8.082 6.648 -19.894 1.00 92.81 94 ALA A N 1
ATOM 658 C CA . ALA A 1 94 ? 8.835 7.800 -20.391 1.00 92.81 94 ALA A CA 1
ATOM 659 C C . ALA A 1 94 ? 10.231 7.424 -20.921 1.00 92.81 94 ALA A C 1
ATOM 661 O O . ALA A 1 94 ? 10.619 7.882 -21.999 1.00 92.81 94 ALA A O 1
ATOM 662 N N . LEU A 1 95 ? 10.975 6.577 -20.200 1.00 92.31 95 LEU A N 1
ATOM 663 C CA . LEU A 1 95 ? 12.319 6.136 -20.600 1.00 92.31 95 LEU A CA 1
ATOM 664 C C . LEU A 1 95 ? 12.290 5.305 -21.885 1.00 92.31 95 LEU A C 1
ATOM 666 O O . LEU A 1 95 ? 13.093 5.527 -22.790 1.00 92.31 95 LEU A O 1
ATOM 670 N N . LEU A 1 96 ? 11.344 4.370 -21.972 1.00 89.06 96 LEU A N 1
ATOM 671 C CA . LEU A 1 96 ? 11.198 3.465 -23.112 1.00 89.06 96 LEU A CA 1
ATOM 672 C C . LEU A 1 96 ? 10.378 4.084 -24.248 1.00 89.06 96 LEU A C 1
ATOM 674 O O . LEU A 1 96 ? 10.308 3.506 -25.331 1.00 89.06 96 LEU A O 1
ATOM 678 N N . ARG A 1 97 ? 9.747 5.243 -24.003 1.00 91.56 97 ARG A N 1
ATOM 679 C CA . ARG A 1 97 ? 8.792 5.902 -24.911 1.00 91.56 97 ARG A CA 1
ATOM 680 C C . ARG A 1 97 ? 7.736 4.926 -25.437 1.00 91.56 97 ARG A C 1
ATOM 682 O O . ARG A 1 97 ? 7.325 4.999 -26.593 1.00 91.56 97 ARG A O 1
ATOM 689 N N . ASN A 1 98 ? 7.319 4.000 -24.578 1.00 89.81 98 ASN A N 1
ATOM 690 C CA . ASN A 1 98 ? 6.382 2.937 -24.896 1.00 89.81 98 ASN A CA 1
ATOM 691 C C . ASN A 1 98 ? 5.322 2.864 -23.798 1.00 89.81 98 ASN A C 1
ATOM 693 O O . ASN A 1 98 ? 5.618 2.480 -22.669 1.00 89.81 98 ASN A O 1
ATOM 697 N N . ALA A 1 99 ? 4.082 3.208 -24.148 1.00 85.81 99 ALA A N 1
ATOM 698 C CA . ALA A 1 99 ? 2.954 3.204 -23.220 1.00 85.81 99 ALA A CA 1
ATOM 699 C C . ALA A 1 99 ? 2.591 1.798 -22.700 1.00 85.81 99 ALA A C 1
ATOM 701 O O . ALA A 1 99 ? 1.888 1.691 -21.702 1.00 85.81 99 ALA A O 1
ATOM 702 N N . LEU A 1 100 ? 3.084 0.732 -23.344 1.00 84.31 100 LEU A N 1
ATOM 703 C CA . LEU A 1 100 ? 2.895 -0.659 -22.917 1.00 84.31 100 LEU A CA 1
ATOM 704 C C . LEU A 1 100 ? 4.006 -1.168 -21.986 1.00 84.31 100 LEU A C 1
ATOM 706 O O . LEU A 1 100 ? 3.996 -2.335 -21.605 1.00 84.31 100 LEU A O 1
ATOM 710 N N . ALA A 1 101 ? 5.002 -0.340 -21.658 1.00 83.38 101 ALA A N 1
ATOM 711 C CA . ALA A 1 101 ? 6.068 -0.750 -20.757 1.00 83.38 101 ALA A CA 1
ATOM 712 C C . ALA A 1 101 ? 5.570 -0.854 -19.308 1.00 83.38 101 ALA A C 1
ATOM 714 O O . ALA A 1 101 ? 4.939 0.072 -18.793 1.00 83.38 101 ALA A O 1
ATOM 715 N N . GLU A 1 102 ? 5.926 -1.952 -18.635 1.00 81.81 102 GLU A N 1
ATOM 716 C CA . GLU A 1 102 ? 5.550 -2.216 -17.246 1.00 81.81 102 GLU A CA 1
ATOM 717 C C . GLU A 1 102 ? 6.768 -2.508 -16.345 1.00 81.81 102 GLU A C 1
ATOM 719 O O . GLU A 1 102 ? 7.737 -3.132 -16.791 1.00 81.81 102 GLU 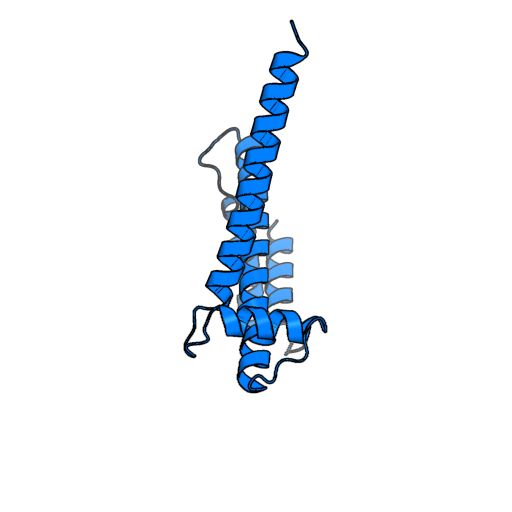A O 1
ATOM 724 N N . PRO A 1 103 ? 6.713 -2.129 -15.051 1.00 71.75 103 PRO A N 1
ATOM 725 C CA . PRO A 1 103 ? 7.791 -2.332 -14.071 1.00 71.75 103 PRO A CA 1
ATOM 726 C C . PRO A 1 103 ? 8.277 -3.761 -13.879 1.00 71.75 103 PRO A C 1
ATOM 728 O O . PRO A 1 103 ? 9.416 -3.983 -13.469 1.00 71.75 103 PRO A O 1
ATOM 731 N N . PHE A 1 104 ? 7.422 -4.738 -14.158 1.00 70.94 104 PHE A N 1
ATOM 732 C CA . PHE A 1 104 ? 7.701 -6.138 -13.862 1.00 70.94 104 PHE A CA 1
ATOM 733 C C . PHE A 1 104 ? 8.764 -6.763 -14.779 1.00 70.94 104 PHE A C 1
ATOM 735 O O . PHE A 1 104 ? 9.293 -7.823 -14.454 1.00 70.94 104 PHE A O 1
ATOM 742 N N . VAL A 1 105 ? 9.133 -6.095 -15.878 1.00 66.94 105 VAL A N 1
ATOM 743 C CA . VAL A 1 105 ? 10.083 -6.617 -16.878 1.00 66.94 105 VAL A CA 1
ATOM 744 C C . VAL A 1 105 ? 11.547 -6.555 -16.407 1.00 66.94 105 VAL A C 1
ATOM 746 O O . VAL A 1 105 ? 12.388 -7.281 -16.925 1.00 66.94 105 VAL A O 1
ATOM 749 N N . LEU A 1 106 ? 11.870 -5.755 -15.384 1.00 77.00 106 LEU A N 1
ATOM 750 C CA . LEU A 1 106 ? 13.250 -5.535 -14.916 1.00 77.00 106 LEU A CA 1
ATOM 751 C C . LEU A 1 106 ? 13.817 -6.642 -14.002 1.00 77.00 106 LEU A C 1
ATOM 753 O O . LEU A 1 106 ? 14.852 -6.445 -13.381 1.00 77.00 106 LEU A O 1
ATOM 757 N N . GLY A 1 107 ? 13.135 -7.779 -13.837 1.00 85.12 107 GLY A N 1
ATOM 758 C CA . GLY A 1 107 ? 13.612 -8.889 -12.991 1.00 85.12 107 GLY A CA 1
ATOM 759 C C . GLY A 1 107 ? 13.439 -8.685 -11.476 1.00 85.12 107 GLY A C 1
ATOM 760 O O . GLY A 1 107 ? 13.424 -9.662 -10.729 1.00 85.12 107 GLY A O 1
ATOM 761 N N . VAL A 1 108 ? 13.176 -7.454 -11.021 1.00 89.94 108 VAL A N 1
ATOM 762 C CA . VAL A 1 108 ? 12.954 -7.085 -9.606 1.00 89.94 108 VAL A CA 1
ATOM 763 C C . VAL A 1 108 ? 11.865 -7.940 -8.937 1.00 89.94 108 VAL A C 1
ATOM 765 O O . VAL A 1 108 ? 12.024 -8.377 -7.800 1.00 89.94 108 VAL A O 1
ATOM 768 N N . SER A 1 109 ? 10.766 -8.239 -9.641 1.00 90.62 109 SER A N 1
ATOM 769 C CA . SER A 1 109 ? 9.667 -9.063 -9.105 1.00 90.62 109 SER A CA 1
ATOM 770 C C . SER A 1 109 ? 10.037 -10.546 -8.966 1.00 90.62 109 SER A C 1
ATOM 772 O O . SER A 1 109 ? 9.680 -11.187 -7.970 1.00 90.62 109 SER A O 1
ATOM 774 N N . ALA A 1 110 ? 10.809 -11.081 -9.917 1.00 91.81 110 ALA A N 1
ATOM 775 C CA . ALA A 1 110 ? 11.330 -12.444 -9.846 1.00 91.81 110 ALA A CA 1
ATOM 776 C C . ALA A 1 110 ? 12.373 -12.580 -8.720 1.00 91.81 110 ALA A C 1
ATOM 778 O O . ALA A 1 110 ? 12.329 -13.547 -7.955 1.00 91.81 110 ALA A O 1
ATOM 779 N N . GLY A 1 111 ? 13.246 -11.579 -8.554 1.00 93.56 111 GLY A N 1
ATOM 780 C CA . GLY A 1 111 ? 14.186 -11.488 -7.435 1.00 93.56 111 GLY A CA 1
ATOM 781 C C . GLY A 1 111 ? 13.480 -11.420 -6.082 1.00 93.56 111 GLY A C 1
ATOM 782 O O . GLY A 1 111 ? 13.812 -12.184 -5.174 1.00 93.56 111 GLY A O 1
ATOM 783 N N . ALA A 1 112 ? 12.442 -10.584 -5.964 1.00 94.50 112 ALA A N 1
ATOM 784 C CA . ALA A 1 112 ? 11.646 -10.477 -4.744 1.00 94.50 112 ALA A CA 1
ATOM 785 C C . ALA A 1 112 ? 10.996 -11.809 -4.353 1.00 94.50 112 ALA A C 1
ATOM 787 O O . ALA A 1 112 ? 11.080 -12.241 -3.202 1.00 94.50 112 ALA A O 1
ATOM 788 N N . SER A 1 113 ? 10.392 -12.488 -5.330 1.00 94.06 113 SER A N 1
ATOM 789 C CA . SER A 1 113 ? 9.747 -13.788 -5.124 1.00 94.06 113 SER A CA 1
ATOM 790 C C . SER A 1 113 ? 10.761 -14.861 -4.723 1.00 94.06 113 SER A C 1
ATOM 792 O O . SER A 1 113 ? 10.525 -15.612 -3.780 1.00 94.06 113 SER A O 1
ATOM 794 N N . THR A 1 114 ? 11.926 -14.892 -5.374 1.00 94.62 114 THR A N 1
ATOM 795 C CA . THR A 1 114 ? 13.002 -15.846 -5.058 1.00 94.62 114 THR A CA 1
ATOM 796 C C . THR A 1 114 ? 13.565 -15.612 -3.654 1.00 94.62 114 THR A C 1
ATOM 798 O O . THR A 1 114 ? 13.765 -16.567 -2.900 1.00 94.62 114 THR A O 1
ATOM 801 N N . GLY A 1 115 ? 13.765 -14.351 -3.258 1.00 94.94 115 GLY A N 1
ATOM 802 C CA . GLY A 1 115 ? 14.208 -13.989 -1.910 1.00 94.94 115 GLY A CA 1
ATOM 803 C C . GLY A 1 115 ? 13.190 -14.365 -0.830 1.00 94.94 115 GLY A C 1
ATOM 804 O O . GLY A 1 115 ? 13.555 -14.956 0.187 1.00 94.94 115 GLY A O 1
ATOM 805 N N . ALA A 1 116 ? 11.902 -14.115 -1.079 1.00 95.12 116 ALA A N 1
ATOM 806 C CA . ALA A 1 116 ? 10.814 -14.526 -0.191 1.00 95.12 116 ALA A CA 1
ATOM 807 C C . ALA A 1 116 ? 10.749 -16.055 -0.023 1.00 95.12 116 ALA A C 1
ATOM 809 O O . ALA A 1 116 ? 10.697 -16.558 1.101 1.00 95.12 116 ALA A O 1
ATOM 810 N N . VAL A 1 117 ? 10.807 -16.802 -1.132 1.00 95.25 117 VAL A N 1
ATOM 811 C CA . VAL A 1 117 ? 10.810 -18.275 -1.131 1.00 95.25 117 VAL A CA 1
ATOM 812 C C . VAL A 1 117 ? 12.045 -18.826 -0.419 1.00 95.25 117 VAL A C 1
ATOM 814 O O . VAL A 1 117 ? 11.931 -19.799 0.321 1.00 95.25 117 VAL A O 1
ATOM 817 N N . SER A 1 118 ? 13.206 -18.188 -0.563 1.00 93.94 118 SER A N 1
ATOM 818 C CA . SER A 1 118 ? 14.427 -18.589 0.148 1.00 93.94 118 SER A CA 1
ATOM 819 C C . SER A 1 118 ? 14.276 -18.471 1.669 1.00 93.94 118 SER A C 1
ATOM 821 O O . SER A 1 118 ? 14.735 -19.342 2.405 1.00 93.94 118 SER A O 1
ATOM 823 N N . VAL A 1 119 ? 13.583 -17.440 2.161 1.00 94.56 119 VAL A N 1
ATOM 824 C CA . VAL A 1 119 ? 13.289 -17.312 3.599 1.00 94.56 119 VAL A CA 1
ATOM 825 C C . VAL A 1 119 ? 12.252 -18.344 4.054 1.00 94.56 119 VAL A C 1
ATOM 827 O O . VAL A 1 119 ? 12.466 -19.001 5.069 1.00 94.56 119 VAL A O 1
ATOM 830 N N . ILE A 1 120 ? 11.152 -18.525 3.311 1.00 93.75 120 ILE A N 1
ATOM 831 C CA . ILE A 1 120 ? 10.045 -19.414 3.721 1.00 93.75 120 ILE A CA 1
ATOM 832 C C . ILE A 1 120 ? 10.420 -20.896 3.614 1.00 93.75 120 ILE A C 1
ATOM 834 O O . ILE A 1 120 ? 10.137 -21.669 4.524 1.00 93.75 120 ILE A O 1
ATOM 838 N N . VAL A 1 121 ? 10.999 -21.305 2.484 1.00 94.19 121 VAL A N 1
ATOM 839 C CA . VAL A 1 121 ? 11.186 -22.720 2.126 1.00 94.19 121 VAL A CA 1
ATOM 840 C C . VAL A 1 121 ? 12.574 -23.210 2.511 1.00 94.19 121 VAL A C 1
ATOM 842 O O . VAL A 1 121 ? 12.703 -24.289 3.081 1.00 94.19 121 VAL A O 1
ATOM 845 N N . LEU A 1 122 ? 13.615 -22.427 2.211 1.00 91.88 122 LEU A N 1
ATOM 846 C CA . LEU A 1 122 ? 14.998 -22.809 2.520 1.00 91.88 122 LEU A CA 1
ATOM 847 C C . LEU A 1 122 ? 15.403 -22.426 3.953 1.00 91.88 122 LEU A C 1
ATOM 849 O O . LEU A 1 122 ? 16.472 -22.819 4.410 1.00 91.88 122 LEU A O 1
ATOM 853 N N . GLY A 1 123 ? 14.564 -21.665 4.666 1.00 88.56 123 GLY A N 1
ATOM 854 C CA . GLY A 1 123 ? 14.812 -21.255 6.049 1.00 88.56 123 GLY A CA 1
ATOM 855 C C . GLY A 1 123 ? 15.957 -20.250 6.201 1.00 88.56 123 GLY A C 1
ATOM 856 O O . GLY A 1 123 ? 16.541 -20.141 7.283 1.00 88.56 123 GLY A O 1
ATOM 857 N N . VAL A 1 124 ? 16.308 -19.522 5.134 1.00 87.44 124 VAL A N 1
ATOM 858 C CA . VAL A 1 124 ? 17.390 -18.528 5.166 1.00 87.44 124 VAL A CA 1
ATOM 859 C C . VAL A 1 124 ? 17.097 -17.478 6.240 1.00 87.44 124 VAL A C 1
ATOM 861 O O . VAL A 1 124 ? 16.038 -16.857 6.258 1.00 87.44 124 VAL A O 1
ATOM 864 N N . GLY A 1 125 ? 18.055 -17.284 7.150 1.00 82.19 125 GLY A N 1
ATOM 865 C CA . GLY A 1 125 ? 17.927 -16.369 8.284 1.00 82.19 125 GLY A CA 1
ATOM 866 C C . GLY A 1 125 ? 17.304 -16.963 9.544 1.00 82.19 125 GLY A C 1
ATOM 867 O O . GLY A 1 125 ? 17.198 -16.228 10.519 1.00 82.19 125 GLY A O 1
ATOM 868 N N . ALA A 1 126 ? 16.915 -18.245 9.554 1.00 80.00 126 ALA A N 1
ATOM 869 C CA . ALA A 1 126 ? 16.525 -19.006 10.751 1.00 80.00 126 ALA A CA 1
ATOM 870 C C . ALA A 1 126 ? 15.527 -18.286 11.692 1.00 80.00 126 ALA A C 1
ATOM 872 O O . ALA A 1 126 ? 15.618 -18.392 12.913 1.00 80.00 126 ALA A O 1
ATOM 873 N N . GLY A 1 127 ? 14.593 -17.514 11.127 1.00 77.12 127 GLY A N 1
ATOM 874 C CA . GLY A 1 127 ? 13.604 -16.724 11.876 1.00 77.12 127 GLY A CA 1
ATOM 875 C C . GLY A 1 127 ? 14.061 -15.325 12.314 1.00 77.12 127 GLY A C 1
ATOM 876 O O . GLY A 1 127 ? 13.233 -14.538 12.763 1.00 77.12 127 GLY A O 1
ATOM 877 N N . GLY A 1 128 ? 15.341 -14.979 12.149 1.00 82.19 128 GLY A N 1
ATOM 878 C CA . GLY A 1 128 ? 15.871 -13.628 12.371 1.00 82.19 128 GLY A CA 1
ATOM 879 C C . GLY A 1 128 ? 15.684 -12.682 11.179 1.00 82.19 128 GLY A C 1
ATOM 880 O O . GLY A 1 128 ? 15.593 -11.470 11.363 1.00 82.19 128 GLY A O 1
ATOM 881 N N . LEU A 1 129 ? 15.587 -13.218 9.956 1.00 87.00 129 LEU A N 1
ATOM 882 C CA . LEU A 1 129 ? 15.214 -12.443 8.769 1.00 87.00 129 LEU A CA 1
ATOM 883 C C . LEU A 1 129 ? 13.698 -12.462 8.583 1.00 87.00 129 LEU A C 1
ATOM 885 O O . LEU A 1 129 ? 13.087 -13.525 8.487 1.00 87.00 129 LEU A O 1
ATOM 889 N N . SER A 1 130 ? 13.092 -11.277 8.491 1.00 92.19 130 SER A N 1
ATOM 890 C CA . SER A 1 130 ? 11.677 -11.171 8.141 1.00 92.19 130 SER A CA 1
ATOM 891 C C . SER A 1 130 ? 11.457 -11.492 6.662 1.00 92.19 130 SER A C 1
ATOM 893 O O . SER A 1 130 ? 12.321 -11.244 5.816 1.00 92.19 130 SER A O 1
ATOM 895 N N . LEU A 1 131 ? 10.261 -11.993 6.338 1.00 92.75 131 LEU A N 1
ATOM 896 C CA . LEU A 1 131 ? 9.851 -12.274 4.961 1.00 92.75 131 LEU A CA 1
ATOM 897 C C . LEU A 1 131 ? 10.050 -11.061 4.043 1.00 92.75 131 LEU A C 1
ATOM 899 O O . LEU A 1 131 ? 10.590 -11.188 2.946 1.00 92.75 131 LEU A O 1
ATOM 903 N N . SER A 1 132 ? 9.648 -9.879 4.514 1.00 93.25 132 SER A N 1
ATOM 904 C CA . SER A 1 132 ? 9.778 -8.626 3.771 1.00 93.25 132 SER A CA 1
ATOM 905 C C . SER A 1 132 ? 11.238 -8.277 3.484 1.00 93.25 132 SER A C 1
ATOM 907 O O . SER A 1 132 ? 11.537 -7.795 2.395 1.00 93.25 132 SER A O 1
ATOM 909 N N . LEU A 1 133 ? 12.155 -8.546 4.424 1.00 94.25 133 LEU A N 1
ATOM 910 C CA . LEU A 1 133 ? 13.582 -8.280 4.234 1.00 94.25 133 LEU A CA 1
ATOM 911 C C . LEU A 1 133 ? 14.207 -9.254 3.230 1.00 94.25 133 LEU A C 1
ATOM 913 O O . LEU A 1 133 ? 14.986 -8.832 2.379 1.00 94.25 133 LEU A O 1
ATOM 917 N N . GLY A 1 134 ? 13.824 -10.533 3.284 1.00 94.50 134 GLY A N 1
ATOM 918 C CA . GLY A 1 134 ? 14.237 -11.531 2.296 1.00 94.50 134 GLY A CA 1
ATOM 919 C C . GLY A 1 134 ? 13.766 -11.189 0.885 1.00 94.50 134 GLY A C 1
ATOM 920 O O . GLY A 1 134 ? 14.559 -11.211 -0.054 1.00 94.50 134 GLY A O 1
ATOM 921 N N . ALA A 1 135 ? 12.495 -10.803 0.742 1.00 94.56 135 ALA A N 1
ATOM 922 C CA . ALA A 1 135 ? 11.947 -10.339 -0.529 1.00 94.56 135 ALA A CA 1
ATOM 923 C C . ALA A 1 135 ? 12.690 -9.093 -1.040 1.00 94.56 135 ALA A C 1
ATOM 925 O O . ALA A 1 135 ? 13.102 -9.034 -2.193 1.00 94.56 135 ALA A O 1
ATOM 926 N N . PHE A 1 136 ? 12.927 -8.110 -0.174 1.00 93.94 136 PHE A N 1
ATOM 927 C CA . PHE A 1 136 ? 13.643 -6.890 -0.538 1.00 93.94 136 PHE A CA 1
ATOM 928 C C . PHE A 1 136 ? 15.090 -7.161 -0.985 1.00 93.94 136 PHE A C 1
ATOM 930 O O . PHE A 1 136 ? 15.506 -6.684 -2.039 1.00 93.94 136 PHE A O 1
ATOM 937 N N . ALA A 1 137 ? 15.841 -7.971 -0.234 1.00 94.00 137 ALA A N 1
ATOM 938 C CA . ALA A 1 137 ? 17.220 -8.329 -0.569 1.00 94.00 137 ALA A CA 1
ATOM 939 C C . ALA A 1 137 ? 17.314 -9.122 -1.884 1.00 94.00 137 ALA A C 1
ATOM 941 O O . ALA A 1 137 ? 18.204 -8.869 -2.699 1.00 94.00 137 ALA A O 1
ATOM 942 N N . GLY A 1 138 ? 16.376 -10.046 -2.116 1.00 94.31 138 GLY A N 1
ATOM 943 C CA . GLY A 1 138 ? 16.287 -10.792 -3.371 1.00 94.31 138 GLY A CA 1
ATOM 944 C C . GLY A 1 138 ? 15.972 -9.894 -4.567 1.00 94.31 138 GLY A C 1
ATOM 945 O O . GLY A 1 138 ? 16.568 -10.058 -5.627 1.00 94.31 138 GLY A O 1
ATOM 946 N N . ALA A 1 139 ? 15.091 -8.906 -4.390 1.00 93.56 139 ALA A N 1
ATOM 947 C CA . ALA A 1 139 ? 14.784 -7.912 -5.416 1.00 93.56 139 ALA A CA 1
ATOM 948 C C . ALA A 1 139 ? 16.020 -7.079 -5.793 1.00 93.56 139 ALA A C 1
ATOM 950 O O . ALA A 1 139 ? 16.307 -6.913 -6.974 1.00 93.56 139 ALA A O 1
ATOM 951 N N . PHE A 1 140 ? 16.767 -6.608 -4.788 1.00 91.81 140 PHE A N 1
ATOM 952 C CA . PHE A 1 140 ? 17.992 -5.823 -4.973 1.00 91.81 140 PHE A CA 1
ATOM 953 C C . PHE A 1 140 ? 19.126 -6.608 -5.625 1.00 91.81 140 PHE A C 1
ATOM 955 O O . PHE A 1 140 ? 19.905 -6.035 -6.369 1.00 91.81 140 PHE A O 1
ATOM 962 N N . SER A 1 141 ? 19.231 -7.904 -5.336 1.00 91.75 141 SER A N 1
ATOM 963 C CA . SER A 1 141 ? 20.297 -8.751 -5.882 1.00 91.75 141 SER A CA 1
ATOM 964 C C . SER A 1 141 ? 20.052 -9.151 -7.342 1.00 91.75 141 SER A C 1
ATOM 966 O O . SER A 1 141 ? 20.977 -9.597 -8.012 1.00 91.75 141 SER A O 1
ATOM 968 N N . ALA A 1 142 ? 18.804 -9.051 -7.813 1.00 87.25 142 ALA A N 1
ATOM 969 C CA . ALA A 1 142 ? 18.407 -9.368 -9.184 1.00 87.25 142 ALA A CA 1
ATOM 970 C C . ALA A 1 142 ? 18.432 -8.154 -10.132 1.00 87.25 142 ALA A C 1
ATOM 972 O O . ALA A 1 142 ? 18.317 -8.351 -11.341 1.00 87.25 142 ALA A O 1
ATOM 973 N N . PHE A 1 143 ? 18.526 -6.937 -9.583 1.00 71.56 143 PHE A N 1
ATOM 974 C CA . PHE A 1 143 ? 18.668 -5.678 -10.319 1.00 71.56 143 PHE A CA 1
ATOM 975 C C . PHE A 1 143 ? 20.146 -5.385 -10.595 1.00 71.56 143 PHE A C 1
ATOM 977 O O . PHE A 1 143 ? 20.461 -5.017 -11.747 1.00 71.56 143 PHE A O 1
#

Secondary structure (DSSP, 8-state):
--HHHHHHHHHHHHHHHHHHHHHHHHHHHHHHH-SSS---HHHHHHHHHHHTTS------HHHHHIIIIIIIHHHHHHHHHHHHHHHHHHHHHHHHT-TT--GGGGSHHHHHHHHHHHHHTS-TTTTTS-HHHHHHHHHHHH-

Foldseek 3Di:
DPPVVVVVVVVVVVVVVVVVVVVLVVQLLVQLCDDPDNQDSVNLVQLVCVVVVNDDDDDPPVSSCCSPVPRNVVSVVVSVVVVVQVVQLVVQCVVVVNNPDGPVVQCLQVQLVVQLCCCVPVVPCVPVDDSNNSSNVRSVVSD

Sequence (143 aa):
MTTAETERGTFGLALLLTFGLVALAFAIAVATAIGDYSIGLGTVFLAVTNGLGLTGAEISPIEQSVVWNLRLSRALVAALAGAGLSICGAILQALLRNALAEPFVLGVSAGASTGAVSVIVLGVGAGGLSLSLGAFAGAFSAF